Protein AF-A0A2H3E838-F1 (afdb_monomer_lite)

Organism: Armillaria gallica (NCBI:txid47427)

Sequence (83 aa):
MLHQCVDTSQKDWVEKLPTIEFAINSACSESTGYAPFMLNSGRLPCSMIWNSNADKEFPSVRNFARLRRMAIMSAHDSILDAC

Foldseek 3Di:
DQVVQADPVNPCSVVCVVVVVLVQQCDADPVPRDGVCCVPPVDRDDPPPVPPPPVPPPVVVVVVVVVVVVVVVVVVVVVVVVD

Structure (mmCIF, N/CA/C/O backbone):
data_AF-A0A2H3E838-F1
#
_entry.id   AF-A0A2H3E838-F1
#
loop_
_atom_site.group_PDB
_atom_site.id
_atom_site.type_symbol
_atom_site.label_atom_id
_atom_site.label_alt_id
_atom_site.label_comp_id
_atom_site.label_asym_id
_atom_site.label_entity_id
_atom_site.label_seq_id
_atom_site.pdbx_PDB_ins_code
_atom_site.Cartn_x
_atom_site.Cartn_y
_atom_site.Cartn_z
_atom_site.occupancy
_atom_site.B_iso_or_equiv
_atom_site.auth_seq_id
_atom_site.auth_comp_id
_atom_site.auth_asym_id
_atom_site.auth_atom_id
_atom_site.pdbx_PDB_model_num
ATOM 1 N N . MET A 1 1 ? -1.377 12.931 12.279 1.00 78.56 1 MET A N 1
ATOM 2 C CA . MET A 1 1 ? -0.851 11.905 11.355 1.00 78.56 1 MET A CA 1
ATOM 3 C C . MET A 1 1 ? 0.541 12.225 10.845 1.00 78.56 1 MET A C 1
ATOM 5 O O . MET A 1 1 ? 1.436 11.503 11.235 1.00 78.56 1 MET A O 1
ATOM 9 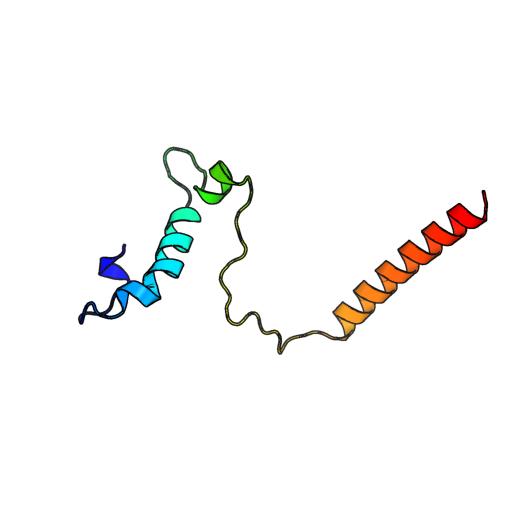N N . LEU A 1 2 ? 0.782 13.286 10.062 1.00 84.06 2 LEU A N 1
ATOM 10 C CA . LEU A 1 2 ? 2.114 13.489 9.458 1.00 84.06 2 LEU A CA 1
ATOM 11 C C . LEU A 1 2 ? 3.253 13.533 10.493 1.00 84.06 2 LEU A C 1
ATOM 13 O O . LEU A 1 2 ? 4.161 12.721 10.425 1.00 84.06 2 LEU A O 1
ATOM 17 N N . HIS A 1 3 ? 3.136 14.357 11.536 1.00 86.19 3 HIS A N 1
ATOM 18 C CA . HIS A 1 3 ? 4.132 14.416 12.618 1.00 86.19 3 HIS A CA 1
ATOM 19 C C . HIS A 1 3 ? 4.298 13.093 13.402 1.00 86.19 3 HIS A C 1
ATOM 21 O O . HIS A 1 3 ? 5.298 12.891 14.074 1.00 86.19 3 HIS A O 1
ATOM 27 N N . GLN A 1 4 ? 3.317 12.187 13.354 1.00 89.31 4 GLN A N 1
ATOM 28 C CA . GLN A 1 4 ? 3.403 10.879 14.023 1.00 89.31 4 GLN A CA 1
ATOM 29 C C . GLN A 1 4 ? 4.106 9.826 13.155 1.00 89.31 4 GLN A C 1
ATOM 31 O O . GLN A 1 4 ? 4.488 8.778 13.663 1.00 89.31 4 GLN A O 1
ATOM 36 N N . CYS A 1 5 ? 4.233 10.079 11.851 1.00 89.19 5 CYS A N 1
ATOM 37 C CA . CYS A 1 5 ? 4.776 9.138 10.871 1.00 89.19 5 CYS A CA 1
ATOM 38 C C . CYS A 1 5 ? 6.182 9.516 10.382 1.00 89.19 5 CYS A C 1
ATOM 40 O O . CYS A 1 5 ? 6.771 8.762 9.612 1.00 89.19 5 CYS A O 1
ATOM 42 N N . VAL A 1 6 ? 6.675 10.684 10.791 1.00 91.81 6 VAL A N 1
ATOM 43 C CA . VAL A 1 6 ? 7.958 11.275 10.402 1.00 91.81 6 VAL A CA 1
ATOM 44 C C . VAL A 1 6 ? 8.936 11.127 11.566 1.00 91.81 6 VAL A C 1
ATOM 46 O O . VAL A 1 6 ? 8.532 11.189 12.729 1.00 91.81 6 VAL A O 1
ATOM 49 N N . ASP A 1 7 ? 10.211 10.909 11.259 1.00 90.50 7 ASP A N 1
ATOM 50 C CA . ASP A 1 7 ? 11.269 10.781 12.255 1.00 90.50 7 ASP A CA 1
ATOM 51 C C . ASP A 1 7 ? 11.450 12.073 13.076 1.00 90.50 7 ASP A C 1
ATOM 53 O O . ASP A 1 7 ? 11.101 13.177 12.651 1.00 90.50 7 ASP A O 1
ATOM 57 N N . THR A 1 8 ? 12.057 11.953 14.259 1.00 92.12 8 THR A N 1
ATOM 58 C CA . THR A 1 8 ? 12.395 13.096 15.127 1.00 92.12 8 THR A CA 1
ATOM 59 C C . THR A 1 8 ? 13.219 14.183 14.431 1.00 92.12 8 THR A C 1
ATOM 61 O O . THR A 1 8 ? 13.096 15.360 14.769 1.00 92.12 8 THR A O 1
ATOM 64 N N . SER A 1 9 ? 14.022 13.813 13.434 1.00 92.62 9 SER A N 1
ATOM 65 C CA . SER A 1 9 ? 14.807 14.739 12.619 1.00 92.62 9 SER A CA 1
ATOM 66 C C . SER A 1 9 ? 13.984 15.525 11.592 1.00 92.62 9 SER A C 1
ATOM 68 O O . SER A 1 9 ? 14.504 16.484 11.023 1.00 92.62 9 SER A O 1
ATOM 70 N N . GLN A 1 10 ? 12.725 15.141 11.351 1.00 89.31 10 GLN A N 1
ATOM 71 C CA . GLN A 1 10 ? 11.794 15.747 10.391 1.00 89.31 10 GLN A CA 1
ATOM 72 C C . GLN A 1 10 ? 12.314 15.845 8.949 1.00 89.31 10 GLN A C 1
ATOM 74 O O . GLN A 1 10 ? 11.895 16.718 8.190 1.00 89.31 10 GLN A O 1
ATOM 79 N N . LYS A 1 11 ? 13.231 14.963 8.544 1.00 94.00 11 LYS A N 1
ATOM 80 C CA . LYS A 1 11 ? 13.846 14.990 7.202 1.00 94.00 11 LYS A CA 1
ATOM 81 C C . LYS A 1 11 ? 13.247 13.984 6.224 1.00 94.00 11 LYS A C 1
ATOM 83 O O . LYS A 1 11 ? 13.382 14.170 5.022 1.00 94.00 11 LYS A O 1
ATOM 88 N N . ASP A 1 12 ? 12.563 12.959 6.718 1.00 93.12 12 ASP A N 1
ATOM 89 C CA . ASP A 1 12 ? 12.010 11.857 5.923 1.00 93.12 12 ASP A CA 1
ATOM 90 C C . ASP A 1 12 ? 10.557 12.093 5.474 1.00 93.12 12 ASP A C 1
ATOM 92 O O . ASP A 1 12 ? 9.959 11.236 4.827 1.00 93.12 12 ASP A O 1
ATOM 96 N N . TRP A 1 13 ? 9.969 13.258 5.771 1.00 93.38 13 TRP A N 1
ATOM 97 C CA . TRP A 1 13 ? 8.553 13.530 5.490 1.00 93.38 13 TRP A CA 1
ATOM 98 C C . TRP A 1 13 ? 8.169 13.338 4.021 1.00 93.38 13 TRP A C 1
ATOM 100 O O . TRP A 1 13 ? 7.088 12.820 3.748 1.00 93.38 13 TRP A O 1
ATOM 110 N N . VAL A 1 14 ? 9.061 13.681 3.086 1.00 93.94 1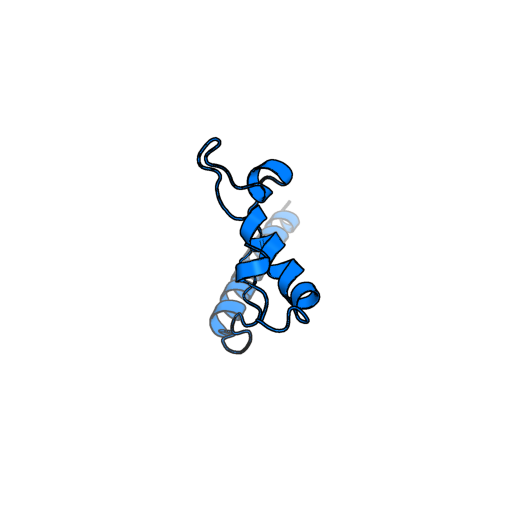4 VAL A N 1
ATOM 111 C CA . VAL A 1 14 ? 8.834 13.501 1.643 1.00 93.94 14 VAL A CA 1
ATOM 112 C C . VAL A 1 14 ? 8.669 12.022 1.291 1.00 93.94 14 VAL A C 1
ATOM 114 O O . VAL A 1 14 ? 7.765 11.668 0.541 1.00 93.94 14 VAL A O 1
ATOM 117 N N . GLU A 1 15 ? 9.493 11.147 1.868 1.00 91.12 15 GLU A N 1
ATOM 118 C CA . GLU A 1 15 ? 9.419 9.700 1.632 1.00 91.12 15 GLU A CA 1
ATOM 119 C C . GLU A 1 15 ? 8.167 9.082 2.268 1.00 91.12 15 GLU A C 1
ATOM 121 O O . GLU A 1 15 ? 7.600 8.121 1.745 1.00 91.12 15 GLU A O 1
ATOM 126 N N . LYS A 1 16 ? 7.699 9.640 3.391 1.00 90.06 16 LYS A N 1
ATOM 127 C CA . LYS A 1 16 ? 6.505 9.159 4.104 1.00 90.06 16 LYS A CA 1
ATOM 128 C C . LYS A 1 16 ? 5.195 9.622 3.474 1.00 90.06 16 LYS A C 1
ATOM 130 O O . LYS A 1 16 ? 4.177 8.948 3.653 1.00 90.06 16 LYS A O 1
ATOM 135 N N . LEU A 1 17 ? 5.201 10.739 2.744 1.00 92.25 17 LEU A N 1
ATOM 136 C CA . LEU A 1 17 ? 3.995 11.360 2.189 1.00 92.25 17 LEU A CA 1
ATOM 137 C C . LEU A 1 17 ? 3.096 10.392 1.402 1.00 92.25 17 LEU A C 1
ATOM 139 O O . LEU A 1 17 ? 1.915 10.323 1.745 1.00 92.25 17 LEU A O 1
ATOM 143 N N . PRO A 1 18 ? 3.602 9.594 0.437 1.00 91.69 18 PRO A N 1
ATOM 144 C CA . PRO A 1 18 ? 2.747 8.684 -0.329 1.00 91.69 18 PRO A CA 1
ATOM 145 C C . PRO A 1 18 ? 2.019 7.660 0.550 1.00 91.69 18 PRO A C 1
ATOM 147 O O . PRO A 1 18 ? 0.847 7.358 0.337 1.00 91.69 18 PRO A O 1
ATOM 150 N N . THR A 1 19 ? 2.695 7.152 1.585 1.00 89.56 19 THR A N 1
ATOM 151 C CA . THR A 1 19 ? 2.103 6.171 2.508 1.00 89.56 19 THR A CA 1
ATOM 152 C C . THR A 1 19 ? 1.042 6.822 3.396 1.00 89.56 19 THR A C 1
ATOM 154 O O . THR A 1 19 ? -0.010 6.232 3.645 1.00 89.56 19 THR A O 1
ATOM 157 N N . ILE A 1 20 ? 1.291 8.051 3.854 1.00 91.81 20 ILE A N 1
ATOM 158 C CA . ILE A 1 20 ? 0.343 8.820 4.670 1.00 91.81 20 ILE A CA 1
ATOM 159 C C . ILE A 1 20 ? -0.912 9.153 3.859 1.00 91.81 20 ILE A C 1
ATOM 161 O O . ILE A 1 20 ? -2.022 8.942 4.345 1.00 91.81 20 ILE A O 1
ATOM 165 N N . GLU A 1 21 ? -0.749 9.636 2.628 1.00 93.06 21 GLU A N 1
ATOM 166 C CA . GLU A 1 21 ? -1.860 9.927 1.719 1.00 93.06 21 GLU A CA 1
ATOM 167 C C . GLU A 1 21 ? -2.709 8.678 1.469 1.00 93.06 21 GLU A C 1
ATOM 169 O O . GLU A 1 21 ? -3.936 8.722 1.585 1.00 93.06 21 GLU A O 1
ATOM 174 N N . PHE A 1 22 ? -2.060 7.547 1.186 1.00 92.38 22 PHE A N 1
ATOM 175 C CA . PHE A 1 22 ? -2.744 6.276 0.988 1.00 92.38 22 PHE A CA 1
ATOM 176 C C . PHE A 1 22 ? -3.551 5.858 2.222 1.00 92.38 22 PHE A C 1
ATOM 178 O O . PHE A 1 22 ? -4.713 5.465 2.097 1.00 92.38 22 PHE A O 1
ATOM 185 N N . ALA A 1 23 ? -2.958 5.961 3.415 1.00 92.06 23 ALA A N 1
ATOM 186 C CA . ALA A 1 23 ? -3.616 5.605 4.667 1.00 92.06 23 ALA A CA 1
ATOM 187 C C . ALA A 1 23 ? -4.853 6.477 4.930 1.00 92.06 23 ALA A C 1
ATOM 189 O O . ALA A 1 23 ? -5.911 5.948 5.269 1.00 92.06 23 ALA A O 1
ATOM 190 N N . ILE A 1 24 ? -4.744 7.792 4.717 1.00 93.25 24 ILE A N 1
ATOM 191 C CA . ILE A 1 24 ? -5.859 8.734 4.894 1.00 93.25 24 ILE A CA 1
ATOM 192 C C . ILE A 1 24 ? -6.989 8.423 3.908 1.00 93.25 24 ILE A C 1
ATOM 194 O O . ILE A 1 24 ? -8.145 8.318 4.311 1.00 93.25 24 ILE A O 1
ATOM 198 N N . ASN A 1 25 ? -6.671 8.230 2.628 1.00 94.00 25 ASN A N 1
ATOM 199 C CA . ASN A 1 25 ? -7.683 7.997 1.595 1.00 94.00 25 ASN A CA 1
ATOM 200 C C . ASN A 1 25 ? -8.318 6.597 1.646 1.00 94.00 25 ASN A C 1
ATOM 202 O O . ASN A 1 25 ? -9.370 6.379 1.040 1.00 94.00 25 ASN A O 1
ATOM 206 N N . SER A 1 26 ? -7.707 5.661 2.376 1.00 93.75 26 SER A N 1
ATOM 207 C CA . SER A 1 26 ? -8.232 4.305 2.586 1.00 93.75 26 SER A CA 1
ATOM 208 C C . SER A 1 26 ? -9.046 4.156 3.873 1.00 93.75 26 SER A C 1
ATOM 210 O O . SER A 1 26 ? -9.786 3.184 4.008 1.00 93.75 26 SER A O 1
ATOM 212 N N . ALA A 1 27 ? -8.917 5.082 4.826 1.00 93.50 27 ALA A N 1
ATOM 213 C CA . ALA A 1 27 ? -9.632 5.015 6.095 1.00 93.50 27 ALA A CA 1
ATOM 214 C C . ALA A 1 27 ? -11.104 5.426 5.931 1.00 93.50 27 ALA A C 1
ATOM 216 O O . ALA A 1 27 ? -11.410 6.440 5.302 1.00 93.50 27 ALA A O 1
ATOM 217 N N . CYS A 1 28 ? -12.020 4.656 6.523 1.00 94.94 28 CYS A N 1
ATOM 218 C CA . CYS A 1 28 ? -13.435 5.018 6.555 1.00 94.94 28 CYS A CA 1
ATOM 219 C C . CYS A 1 28 ? -13.674 6.186 7.515 1.00 94.94 28 CYS A C 1
ATOM 221 O O . CYS A 1 28 ? -13.185 6.182 8.644 1.00 94.94 28 CYS A O 1
ATOM 223 N N . SER A 1 29 ? -14.466 7.165 7.080 1.00 93.75 29 SER A N 1
ATOM 224 C CA . SER A 1 29 ? -14.940 8.231 7.962 1.00 93.75 29 SER A CA 1
ATOM 225 C C . SER A 1 29 ? -16.105 7.742 8.822 1.00 93.75 29 SER A C 1
ATOM 227 O O . SER A 1 29 ? -16.989 7.056 8.317 1.00 93.75 29 SER A O 1
ATOM 229 N N . GLU A 1 30 ? -16.157 8.131 10.097 1.00 95.88 30 GLU A N 1
ATOM 230 C CA . GLU A 1 30 ? -17.283 7.787 10.980 1.00 95.88 30 GLU A CA 1
ATOM 231 C C . GLU A 1 30 ? -18.609 8.415 10.531 1.00 95.88 30 GLU A C 1
ATOM 233 O O . GLU A 1 30 ? -19.665 7.818 10.717 1.00 95.88 30 GLU A O 1
ATOM 238 N N . SER A 1 31 ? -18.575 9.602 9.916 1.00 95.88 31 SER A N 1
ATOM 239 C CA . SER A 1 31 ? -19.794 10.314 9.520 1.00 95.88 31 SER A CA 1
ATOM 240 C C . SER A 1 31 ? -20.434 9.755 8.251 1.00 95.88 31 SER A C 1
ATOM 242 O O . SER A 1 31 ? -21.656 9.777 8.125 1.00 95.88 31 SER A O 1
ATOM 244 N N . THR A 1 32 ? -19.629 9.263 7.305 1.00 94.25 32 THR A N 1
ATOM 245 C CA . THR A 1 32 ? -20.122 8.733 6.023 1.00 94.25 32 THR A CA 1
ATOM 246 C C . THR A 1 32 ? -20.079 7.211 5.948 1.00 94.25 32 THR A C 1
ATOM 248 O O . THR A 1 32 ? -20.773 6.633 5.119 1.00 94.25 32 THR A O 1
ATOM 251 N N . GLY A 1 33 ? -19.263 6.551 6.772 1.00 95.56 33 GLY A N 1
ATOM 252 C CA . GLY A 1 33 ? -18.996 5.113 6.704 1.00 95.56 33 GLY A CA 1
ATOM 253 C C . GLY A 1 33 ? -18.121 4.687 5.519 1.00 95.56 33 GLY A C 1
ATOM 254 O O . GLY A 1 33 ? -17.820 3.502 5.384 1.00 95.56 33 GLY A O 1
ATOM 255 N N . TYR A 1 34 ? -17.686 5.625 4.671 1.00 95.56 34 TYR A N 1
ATOM 256 C CA . TYR A 1 34 ? -16.934 5.338 3.449 1.00 95.56 34 TYR A CA 1
ATOM 257 C C . TYR A 1 34 ? -15.534 5.947 3.481 1.00 95.56 34 TYR A C 1
ATOM 259 O O . TYR A 1 34 ? -15.306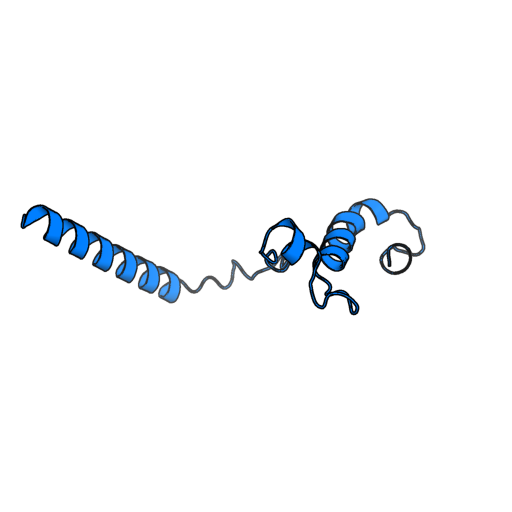 7.015 4.055 1.00 95.56 34 TYR A O 1
ATOM 267 N N . ALA A 1 35 ? -14.596 5.266 2.823 1.00 95.75 35 ALA A N 1
ATOM 268 C CA . ALA A 1 35 ? -13.263 5.790 2.561 1.00 95.75 35 ALA A CA 1
ATOM 269 C C . ALA A 1 35 ? -13.270 6.759 1.362 1.00 95.75 35 ALA A C 1
ATOM 271 O O . ALA A 1 35 ? -13.995 6.511 0.391 1.00 95.75 35 ALA A O 1
ATOM 272 N N . PRO A 1 36 ? -12.437 7.816 1.358 1.00 96.31 36 PRO A N 1
ATOM 273 C CA . PRO A 1 36 ? -12.328 8.739 0.227 1.00 96.31 36 PRO A CA 1
ATOM 274 C C . PRO A 1 36 ? -12.055 8.066 -1.125 1.00 96.31 36 PRO A C 1
ATOM 276 O O . PRO A 1 36 ? -12.674 8.433 -2.122 1.00 96.31 36 PRO A O 1
ATOM 279 N N . PHE A 1 37 ? -11.198 7.039 -1.180 1.00 95.69 37 PHE A N 1
ATOM 280 C CA . PHE A 1 37 ? -10.971 6.286 -2.420 1.00 95.69 37 PHE A CA 1
ATOM 281 C C . PHE A 1 37 ? -12.253 5.654 -2.970 1.00 95.69 37 PHE A C 1
ATOM 283 O O . PHE A 1 37 ? -12.501 5.712 -4.178 1.00 95.69 37 PHE A O 1
ATOM 290 N N . MET A 1 38 ? -13.093 5.113 -2.083 1.00 95.62 38 MET A N 1
ATOM 291 C CA . MET A 1 38 ? -14.379 4.539 -2.465 1.00 95.62 38 MET A CA 1
ATOM 292 C C . MET A 1 38 ? -15.320 5.610 -3.023 1.00 95.62 38 MET A C 1
ATOM 294 O O . MET A 1 38 ? -15.972 5.376 -4.033 1.00 95.62 38 MET A O 1
ATOM 298 N N . LEU A 1 39 ? -15.359 6.796 -2.414 1.00 96.00 39 LEU A N 1
ATOM 299 C CA . LEU A 1 39 ? -16.230 7.885 -2.861 1.00 96.00 39 LEU A CA 1
ATOM 300 C C . LEU A 1 39 ? -15.778 8.509 -4.189 1.00 96.00 39 LEU A C 1
ATOM 302 O O . LEU A 1 39 ? -16.614 8.807 -5.036 1.00 96.00 39 LEU A O 1
ATOM 306 N N . ASN A 1 40 ? -14.470 8.673 -4.394 1.00 95.19 40 ASN A N 1
ATOM 307 C CA . ASN A 1 40 ? -13.935 9.343 -5.583 1.00 95.19 40 ASN A CA 1
ATOM 308 C C . ASN A 1 40 ? -13.830 8.419 -6.802 1.00 95.19 40 ASN A C 1
ATOM 310 O O . ASN A 1 40 ? -13.999 8.870 -7.931 1.00 95.19 40 ASN A O 1
ATOM 314 N N . SER A 1 41 ? -13.511 7.139 -6.591 1.00 93.19 41 SER A N 1
ATOM 315 C CA . SER A 1 41 ? -13.197 6.201 -7.680 1.00 93.19 41 SER A CA 1
ATOM 316 C C . SER A 1 41 ? -14.084 4.955 -7.713 1.00 93.19 41 SER A C 1
ATOM 318 O O . SER A 1 41 ? -13.983 4.147 -8.638 1.00 93.19 41 SER A O 1
ATOM 320 N N . GLY A 1 42 ? -14.944 4.763 -6.707 1.00 94.31 42 GLY A N 1
ATOM 321 C CA . GLY A 1 42 ? -15.772 3.563 -6.564 1.00 94.31 42 GLY A CA 1
ATOM 322 C C . GLY A 1 42 ? -14.983 2.299 -6.210 1.00 94.31 42 GLY A C 1
ATOM 323 O O . GLY A 1 42 ? -15.536 1.201 -6.272 1.00 94.31 42 GLY A O 1
ATOM 324 N N . ARG A 1 43 ? -13.685 2.416 -5.902 1.00 90.88 43 ARG A N 1
ATOM 325 C CA . ARG A 1 43 ? -12.795 1.286 -5.616 1.00 90.88 43 ARG A CA 1
ATOM 326 C C . ARG A 1 43 ? -11.820 1.640 -4.501 1.00 90.88 43 ARG A C 1
ATOM 328 O O . ARG A 1 43 ? -11.350 2.767 -4.410 1.00 90.88 43 ARG A O 1
ATOM 335 N N . LEU A 1 44 ? -11.472 0.647 -3.688 1.00 92.44 44 LEU A N 1
ATOM 336 C CA . LEU A 1 44 ? -10.312 0.717 -2.804 1.00 92.44 44 LEU A CA 1
ATOM 337 C C . LEU A 1 44 ? -9.096 0.168 -3.561 1.00 92.44 44 LEU A C 1
ATOM 339 O O . LEU A 1 44 ? -9.168 -0.960 -4.062 1.00 92.44 44 LEU A O 1
ATOM 343 N N . PRO A 1 45 ? -7.995 0.926 -3.685 1.00 88.94 45 PRO A N 1
ATOM 344 C CA . PRO A 1 45 ? -6.781 0.399 -4.280 1.00 88.94 45 PRO A CA 1
ATOM 345 C C . PRO A 1 45 ? -6.210 -0.736 -3.421 1.00 88.94 45 PRO A C 1
ATOM 347 O O . PRO A 1 45 ? -6.404 -0.780 -2.204 1.00 88.94 45 PRO A O 1
ATOM 350 N N . CYS A 1 46 ? -5.485 -1.659 -4.055 1.00 82.62 46 CYS A N 1
ATOM 351 C CA . CYS A 1 46 ? -4.792 -2.722 -3.334 1.00 82.62 46 CYS A CA 1
ATOM 352 C C . CYS A 1 46 ? -3.833 -2.130 -2.291 1.00 82.62 46 CYS A C 1
ATOM 354 O O . CYS A 1 46 ? -3.191 -1.109 -2.538 1.00 82.62 46 CYS A O 1
ATOM 356 N N . SER A 1 47 ? -3.715 -2.807 -1.144 1.00 73.44 47 SER A N 1
ATOM 357 C CA . SER A 1 47 ? -2.708 -2.487 -0.130 1.00 73.44 47 SER A CA 1
ATOM 358 C C . SER A 1 47 ? -1.328 -2.368 -0.778 1.00 73.44 47 SER A C 1
ATOM 360 O O . SER A 1 47 ? -0.971 -3.180 -1.637 1.00 73.44 47 SER A O 1
ATOM 362 N N . MET A 1 48 ? -0.559 -1.366 -0.348 1.00 66.88 48 MET A N 1
ATOM 363 C CA . MET A 1 48 ? 0.818 -1.113 -0.769 1.00 66.88 48 MET A CA 1
ATOM 364 C C . MET A 1 48 ? 1.757 -2.192 -0.192 1.00 66.88 48 MET A C 1
ATOM 366 O O . MET A 1 48 ? 2.657 -1.921 0.597 1.00 66.88 48 MET A O 1
ATOM 370 N N . ILE A 1 49 ? 1.525 -3.460 -0.541 1.00 64.75 49 ILE A N 1
ATOM 371 C CA . ILE A 1 49 ? 2.423 -4.564 -0.217 1.00 64.75 49 ILE A CA 1
ATOM 372 C C . ILE A 1 49 ? 3.569 -4.496 -1.229 1.00 64.75 49 ILE A C 1
ATOM 374 O O . ILE A 1 49 ? 3.545 -5.162 -2.260 1.00 64.75 49 ILE A O 1
ATOM 378 N N . TRP A 1 50 ? 4.575 -3.670 -0.938 1.00 57.56 50 TRP A N 1
ATOM 379 C CA . TRP A 1 50 ? 5.784 -3.542 -1.767 1.00 57.56 50 TRP A CA 1
ATOM 380 C C . TRP A 1 50 ? 6.535 -4.879 -1.918 1.00 57.56 50 TRP A C 1
ATOM 382 O O . TRP A 1 50 ? 7.208 -5.110 -2.912 1.00 57.56 50 TRP A O 1
ATOM 392 N N . ASN A 1 51 ? 6.323 -5.804 -0.975 1.00 57.66 51 ASN A N 1
ATOM 393 C CA . ASN A 1 51 ? 6.779 -7.189 -1.036 1.00 57.66 51 ASN A CA 1
ATOM 394 C C . ASN A 1 51 ? 5.584 -8.152 -0.981 1.00 57.66 51 ASN A C 1
ATOM 396 O O . ASN A 1 51 ? 5.492 -8.999 -0.087 1.00 57.66 51 ASN A O 1
ATOM 400 N N . SER A 1 52 ? 4.618 -8.048 -1.904 1.00 54.19 52 SER A N 1
ATOM 401 C CA . SER A 1 52 ? 3.846 -9.253 -2.214 1.00 54.19 52 SER A CA 1
ATOM 402 C C . SER A 1 52 ? 4.898 -10.227 -2.697 1.00 54.19 52 SER A C 1
ATOM 404 O O . SER A 1 52 ? 5.582 -9.890 -3.654 1.00 54.19 52 SER A O 1
ATOM 406 N N . ASN A 1 53 ? 5.126 -11.323 -1.981 1.00 53.59 53 ASN A N 1
ATOM 407 C CA . ASN A 1 53 ? 6.137 -12.313 -2.322 1.00 53.59 53 ASN A CA 1
ATOM 408 C C . ASN A 1 53 ? 5.972 -12.761 -3.793 1.00 53.59 53 ASN A C 1
ATOM 410 O O . ASN A 1 53 ? 5.344 -13.785 -4.052 1.00 53.59 53 ASN A O 1
ATOM 414 N N . ALA A 1 54 ? 6.515 -12.016 -4.754 1.00 54.72 54 ALA A N 1
ATOM 415 C CA . ALA A 1 54 ? 6.615 -12.426 -6.145 1.00 54.72 54 ALA A CA 1
ATOM 416 C C . ALA A 1 54 ? 7.471 -13.699 -6.212 1.00 54.72 54 ALA A C 1
ATOM 418 O O . ALA A 1 54 ? 7.248 -14.562 -7.048 1.00 54.72 54 ALA A O 1
ATOM 419 N N . ASP A 1 55 ? 8.339 -13.874 -5.216 1.00 56.19 55 ASP A N 1
ATOM 420 C CA . ASP A 1 55 ? 9.138 -15.067 -4.961 1.00 56.19 55 ASP A CA 1
ATOM 421 C C . ASP A 1 55 ? 8.311 -16.261 -4.432 1.00 56.19 55 ASP A C 1
ATOM 423 O O . ASP A 1 55 ? 8.774 -17.397 -4.476 1.00 56.19 55 ASP A O 1
ATOM 427 N N . LYS A 1 56 ? 7.069 -16.043 -3.960 1.00 59.16 56 LYS A N 1
ATOM 428 C CA . LYS A 1 56 ? 6.064 -17.099 -3.693 1.00 59.16 56 LYS A CA 1
ATOM 429 C C . LYS A 1 56 ? 5.087 -17.222 -4.859 1.00 59.16 56 LYS A C 1
ATOM 431 O O . LYS A 1 56 ? 3.886 -17.438 -4.686 1.00 59.16 56 LYS A O 1
ATOM 436 N N . GLU A 1 57 ? 5.594 -17.061 -6.068 1.00 65.31 57 GLU A N 1
ATOM 437 C CA . GLU A 1 57 ? 4.903 -17.514 -7.254 1.00 65.31 57 GLU A CA 1
ATOM 438 C C . GLU A 1 57 ? 4.644 -19.017 -7.126 1.00 65.31 57 GLU A C 1
ATOM 440 O O . GLU A 1 57 ? 5.577 -19.796 -6.977 1.00 65.31 57 GLU A O 1
ATOM 445 N N . PHE A 1 58 ? 3.377 -19.434 -7.154 1.00 79.06 58 PHE A N 1
ATOM 446 C CA . PHE A 1 58 ? 3.001 -20.846 -7.197 1.00 79.06 58 PHE A CA 1
ATOM 447 C C . PHE A 1 58 ? 2.836 -21.248 -8.669 1.00 79.06 58 PHE A C 1
ATOM 449 O O . PHE A 1 58 ? 1.759 -21.018 -9.239 1.00 79.06 58 PHE A O 1
ATOM 456 N N . PRO A 1 59 ? 3.847 -21.858 -9.325 1.00 83.00 59 PRO A N 1
ATOM 457 C CA . PRO A 1 59 ? 3.811 -22.084 -10.771 1.00 83.00 59 PRO A CA 1
ATOM 458 C C . PRO A 1 59 ? 2.639 -22.981 -11.174 1.00 83.00 59 PRO A C 1
ATOM 460 O O . PRO A 1 59 ? 2.038 -22.793 -12.230 1.00 83.00 59 PRO A O 1
ATOM 463 N N . SER A 1 60 ? 2.250 -23.909 -10.296 1.00 85.06 60 SER A N 1
ATOM 464 C CA . SER A 1 60 ? 1.095 -24.791 -10.478 1.00 85.06 60 SER A CA 1
ATOM 465 C C . SER A 1 60 ? -0.229 -24.026 -10.549 1.00 85.06 60 SER A C 1
ATOM 467 O O 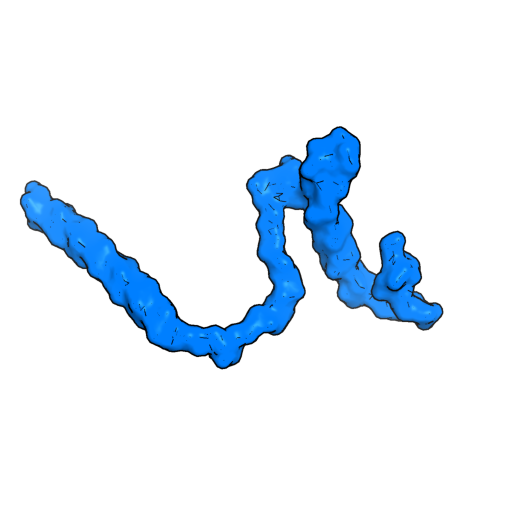. SER A 1 60 ? -1.053 -24.325 -11.410 1.00 85.06 60 SER A O 1
ATOM 469 N N . VAL A 1 61 ? -0.425 -23.001 -9.709 1.00 86.81 61 VAL A N 1
ATOM 470 C CA . VAL A 1 61 ? -1.646 -22.173 -9.720 1.00 86.81 61 VAL A CA 1
ATOM 471 C C . VAL A 1 61 ? -1.709 -21.339 -10.999 1.00 86.81 61 VAL A C 1
ATOM 473 O O . VAL A 1 61 ? -2.745 -21.302 -11.665 1.00 86.81 61 VAL A O 1
ATOM 476 N N . ARG A 1 62 ? -0.583 -20.738 -11.406 1.00 84.88 62 ARG A N 1
ATOM 477 C CA . ARG A 1 62 ? -0.476 -20.006 -12.678 1.00 84.88 62 ARG A CA 1
ATOM 478 C C . ARG A 1 62 ? -0.762 -20.915 -13.877 1.00 84.88 62 ARG A C 1
ATOM 480 O O . ARG A 1 62 ? -1.525 -20.536 -14.764 1.00 84.88 62 ARG A O 1
ATOM 487 N N . ASN A 1 63 ? -0.179 -22.113 -13.904 1.00 90.69 63 ASN A N 1
ATOM 488 C CA . ASN A 1 63 ? -0.398 -23.086 -14.973 1.00 90.69 63 ASN A CA 1
ATOM 489 C C . ASN A 1 63 ? -1.855 -23.547 -15.035 1.00 90.69 63 ASN A C 1
ATOM 491 O O . ASN A 1 63 ? -2.427 -23.583 -16.121 1.00 90.69 63 ASN A O 1
ATOM 495 N N . PHE A 1 64 ? -2.478 -23.819 -13.889 1.00 92.81 64 PHE A N 1
ATOM 496 C CA . PHE A 1 64 ? -3.893 -24.173 -13.825 1.00 92.81 64 PHE A CA 1
ATOM 497 C C . PHE A 1 64 ? -4.790 -23.058 -14.380 1.00 92.81 64 PHE A C 1
ATOM 499 O O . PHE A 1 64 ? -5.630 -23.314 -15.245 1.00 92.81 64 PHE A O 1
ATOM 506 N N . ALA A 1 65 ? -4.580 -21.810 -13.947 1.00 94.31 65 ALA A N 1
ATOM 507 C CA . ALA A 1 65 ? -5.342 -20.663 -14.439 1.00 94.31 65 ALA A CA 1
ATOM 508 C C . ALA A 1 65 ? -5.153 -20.449 -15.953 1.00 94.31 65 ALA A C 1
ATOM 510 O O . ALA A 1 65 ? -6.122 -20.196 -16.673 1.00 94.31 65 ALA A O 1
ATOM 511 N N . ARG A 1 66 ? -3.920 -20.610 -16.454 1.00 93.12 66 ARG A N 1
ATOM 512 C CA . ARG A 1 66 ? -3.598 -20.521 -17.885 1.00 93.12 66 AR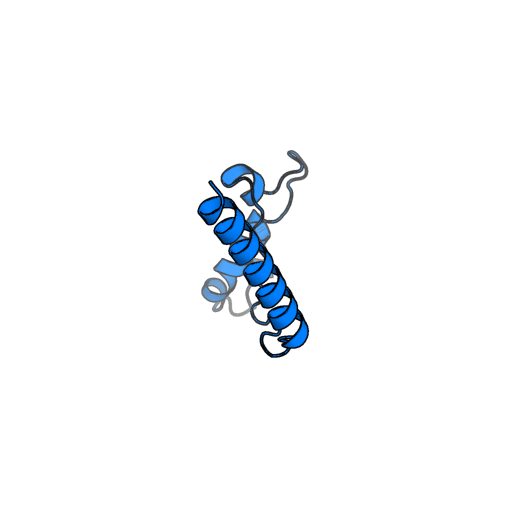G A CA 1
ATOM 513 C C . ARG A 1 66 ? -4.309 -21.601 -18.698 1.00 93.12 66 ARG A C 1
ATOM 515 O O . ARG A 1 66 ? -4.926 -21.275 -19.708 1.00 93.12 66 ARG A O 1
ATOM 522 N N . LEU A 1 67 ? -4.271 -22.854 -18.243 1.00 95.88 67 LEU A N 1
ATOM 523 C CA . LEU A 1 67 ? -4.945 -23.974 -18.907 1.00 95.88 67 LEU A CA 1
ATOM 524 C C . LEU A 1 67 ? -6.462 -23.774 -18.952 1.00 95.88 67 LEU A C 1
ATOM 526 O O . LEU A 1 67 ? -7.073 -23.976 -19.997 1.00 95.88 67 LEU A O 1
ATOM 530 N N . ARG A 1 68 ? -7.073 -23.311 -17.853 1.00 96.38 68 ARG A N 1
ATOM 531 C CA . ARG A 1 68 ? -8.507 -22.987 -17.827 1.00 96.38 68 ARG A CA 1
ATOM 532 C C . ARG A 1 68 ? -8.863 -21.884 -18.819 1.00 96.38 68 ARG A C 1
ATOM 534 O O . ARG A 1 68 ? -9.837 -22.033 -19.548 1.00 96.38 68 ARG A O 1
ATOM 541 N N . ARG A 1 69 ? -8.062 -20.817 -18.890 1.00 95.06 69 ARG A N 1
ATOM 542 C CA . ARG A 1 69 ? -8.265 -19.739 -19.868 1.00 95.06 69 ARG A CA 1
ATOM 543 C C . ARG A 1 69 ? -8.168 -20.256 -21.306 1.00 95.06 69 ARG A C 1
ATOM 545 O O . ARG A 1 69 ? -9.040 -19.946 -22.105 1.00 95.06 69 ARG A O 1
ATOM 552 N N . MET A 1 70 ? -7.158 -21.072 -21.613 1.00 96.69 70 MET A N 1
ATOM 553 C CA . MET A 1 70 ? -6.989 -21.675 -22.941 1.00 96.69 70 MET A CA 1
ATOM 554 C C . MET A 1 70 ? -8.162 -22.584 -23.318 1.00 96.69 70 MET A C 1
ATOM 556 O O . MET A 1 70 ? -8.643 -22.506 -24.440 1.00 96.69 70 MET A O 1
ATOM 560 N N . ALA A 1 71 ? -8.661 -23.396 -22.382 1.00 96.81 71 ALA A N 1
ATOM 561 C CA . ALA A 1 71 ? -9.818 -24.255 -22.625 1.00 96.81 71 ALA A CA 1
ATOM 562 C C . ALA A 1 71 ? -11.091 -23.446 -22.921 1.00 96.81 71 ALA A C 1
ATOM 564 O O . ALA A 1 71 ? -11.845 -23.806 -23.818 1.00 96.81 71 ALA A O 1
ATOM 565 N N . ILE A 1 72 ? -11.311 -22.336 -22.206 1.00 97.25 72 ILE A N 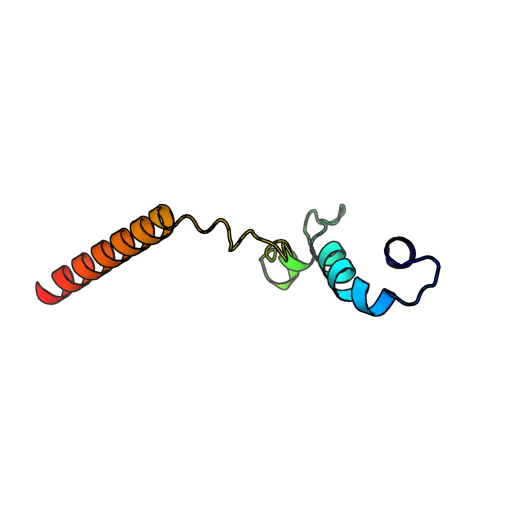1
ATOM 566 C CA . ILE A 1 72 ? -12.446 -21.436 -22.461 1.00 97.25 72 ILE A CA 1
ATOM 567 C C . ILE A 1 72 ? -12.323 -20.790 -23.844 1.00 97.25 72 ILE A C 1
ATOM 569 O O . ILE A 1 72 ? -13.297 -20.776 -24.588 1.00 97.25 72 ILE A O 1
ATOM 573 N N . MET A 1 73 ? -11.135 -20.286 -24.196 1.00 96.00 73 MET A N 1
ATOM 574 C CA . MET A 1 73 ? -10.894 -19.683 -25.513 1.00 96.00 73 MET A CA 1
ATOM 575 C C . MET A 1 73 ? -11.095 -20.706 -26.635 1.00 96.00 73 MET A C 1
ATOM 577 O O . MET A 1 73 ? -11.854 -20.450 -27.555 1.00 96.00 73 MET A O 1
ATOM 581 N N . SER A 1 74 ? -10.528 -21.906 -26.503 1.00 96.62 74 SER A N 1
ATOM 582 C CA . SER A 1 74 ? -10.698 -22.979 -27.489 1.00 96.62 74 SER A CA 1
ATOM 583 C C . SER A 1 74 ? -12.156 -23.422 -27.640 1.00 96.62 74 SER A C 1
ATOM 585 O O . SER A 1 74 ? -12.599 -23.682 -28.758 1.00 96.62 74 SER A O 1
ATOM 587 N N . ALA A 1 75 ? -12.917 -23.489 -26.543 1.00 96.19 75 ALA A N 1
ATOM 588 C CA . ALA A 1 75 ? -14.344 -23.790 -26.604 1.00 96.19 75 ALA A CA 1
ATOM 589 C C . ALA A 1 75 ? -15.122 -22.681 -27.327 1.00 96.19 75 ALA A C 1
ATOM 591 O O . ALA A 1 75 ? -16.002 -22.979 -28.126 1.00 96.19 75 ALA A O 1
ATOM 592 N N . HIS A 1 76 ? -14.778 -21.416 -27.075 1.00 95.81 76 HIS A N 1
ATOM 593 C CA . HIS A 1 76 ? -15.374 -20.277 -27.767 1.00 95.81 76 HIS A CA 1
ATOM 594 C C . HIS A 1 76 ? -15.076 -20.313 -29.272 1.00 95.81 76 HIS A C 1
ATOM 596 O O . HIS A 1 76 ? -15.998 -20.195 -30.074 1.00 95.81 76 HIS A O 1
ATOM 602 N N . ASP A 1 77 ? -13.820 -20.550 -29.651 1.00 96.56 77 ASP A N 1
ATOM 603 C CA . ASP A 1 77 ? -13.406 -20.649 -31.054 1.00 96.56 77 ASP A CA 1
ATOM 604 C C . ASP A 1 77 ? -14.115 -21.818 -31.760 1.00 96.56 77 ASP A C 1
ATOM 606 O O . ASP A 1 77 ? -14.620 -21.656 -32.864 1.00 96.56 77 ASP A O 1
ATOM 610 N N . SER A 1 78 ? -14.282 -22.960 -31.082 1.00 95.69 78 SER A N 1
ATOM 611 C CA . SER A 1 78 ? -15.020 -24.114 -31.628 1.00 95.69 78 SER A CA 1
ATOM 612 C C . SER A 1 78 ? -16.505 -23.821 -31.868 1.00 95.69 78 SER A C 1
ATOM 614 O O . SER A 1 78 ? -17.105 -24.395 -32.772 1.00 95.69 78 SER A O 1
ATOM 616 N N . ILE A 1 79 ? -17.117 -22.963 -31.045 1.00 95.31 79 ILE A N 1
ATOM 617 C CA . ILE A 1 79 ? -18.511 -22.537 -31.232 1.00 95.31 79 ILE A CA 1
ATOM 618 C C . ILE A 1 79 ? -18.618 -21.595 -32.431 1.00 95.31 79 ILE A C 1
ATOM 620 O O . ILE A 1 79 ? -19.568 -21.711 -33.198 1.00 95.31 79 ILE A O 1
ATOM 624 N N . LEU A 1 80 ? -17.660 -20.680 -32.595 1.00 93.62 80 LEU A N 1
ATOM 625 C CA . LEU A 1 80 ? -17.629 -19.778 -33.745 1.00 93.62 80 LEU A CA 1
ATOM 626 C C . LEU A 1 80 ? -17.415 -20.531 -35.061 1.00 93.62 80 LEU A C 1
ATOM 628 O O . LEU A 1 80 ? -18.102 -20.228 -36.028 1.00 93.62 80 LEU A O 1
ATOM 632 N N . ASP A 1 81 ? -16.523 -21.523 -35.082 1.00 93.75 81 ASP A N 1
ATOM 633 C CA . ASP A 1 81 ? -16.239 -22.339 -36.272 1.00 93.75 81 ASP A CA 1
ATOM 634 C C . ASP A 1 81 ? -17.401 -23.273 -36.666 1.00 93.75 81 ASP A C 1
ATOM 636 O O . ASP A 1 81 ? -17.458 -23.749 -37.799 1.00 93.75 81 ASP A O 1
ATOM 640 N N . ALA A 1 82 ? -18.314 -23.576 -35.737 1.00 84.62 82 ALA A N 1
ATOM 641 C CA . ALA A 1 82 ? -19.464 -24.452 -35.972 1.00 84.62 82 ALA A CA 1
ATOM 642 C C . ALA A 1 82 ? -20.723 -23.720 -36.485 1.00 84.62 82 ALA A C 1
ATOM 644 O O . ALA A 1 82 ? -21.726 -24.386 -36.764 1.00 84.62 82 ALA A O 1
ATOM 645 N N . CYS A 1 83 ? -20.687 -22.386 -36.581 1.00 63.94 83 CYS A N 1
ATOM 646 C CA . CYS A 1 83 ? -21.756 -21.533 -37.115 1.00 63.94 83 CYS A CA 1
ATOM 647 C C . CYS A 1 83 ? -21.512 -21.186 -38.589 1.00 63.94 83 CYS A C 1
ATOM 649 O O . CYS A 1 83 ? -22.510 -21.170 -39.345 1.00 63.94 83 CYS A O 1
#

pLDDT: mean 87.7, std 12.01, range [53.59, 97.25]

InterPro domains:
  IPR036397 Ribonuclease H superfamily [G3DSA:3.30.420.10] (1-74)

Secondary structure (DSSP, 8-state):
-HHHHS-TTS--HHHHHHHHHHHHHHSPPTTTSS-HHHHHHSSPPPP--TT--GGG--HHHHHHHHHHHHHHHHHHHHHHHT-

Radius of gyration: 22.05 Å; chains: 1; bounding box: 37×40×52 Å